Protein AF-A0A1H6M0Y7-F1 (afdb_monomer)

Foldseek 3Di:
DDKDKDWDDDPNHTPDIWIKDKDFDKDADCDPDPVCCVVPVRRIDTPDMDMDIDDDD

Mean predicted aligned error: 4.03 Å

Solvent-accessible surface area (backbone atoms only — not comparable to full-atom values): 3606 Å² total; per-residue (Å²): 120,49,74,52,74,50,75,43,67,53,98,90,38,84,71,48,77,48,43,37,40,33,48,68,44,73,45,78,48,80,54,90,48,76,67,49,35,72,78,36,71,76,15,75,43,80,78,42,78,50,72,48,73,63,76,85,128

Structure (mmCIF, N/CA/C/O backbone):
data_AF-A0A1H6M0Y7-F1
#
_entry.id   AF-A0A1H6M0Y7-F1
#
loop_
_atom_site.group_PDB
_atom_site.id
_atom_site.type_symbol
_atom_site.label_atom_id
_atom_site.label_alt_id
_atom_site.label_comp_id
_atom_site.label_asym_id
_atom_site.label_entity_id
_atom_site.label_seq_id
_atom_site.pdbx_PDB_ins_code
_atom_site.Cartn_x
_atom_site.Car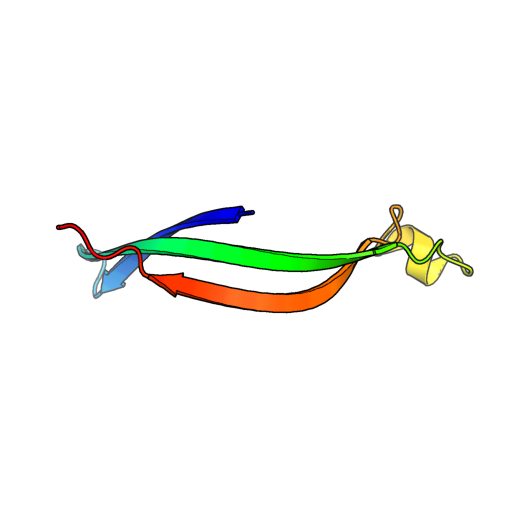tn_y
_atom_site.Cartn_z
_atom_site.occupancy
_atom_site.B_iso_or_equiv
_atom_site.auth_seq_id
_atom_site.auth_comp_id
_atom_site.auth_asym_id
_atom_site.auth_atom_id
_atom_site.pdbx_PDB_model_num
ATOM 1 N N . ARG A 1 1 ? -6.118 3.016 -4.135 1.00 92.38 1 ARG A N 1
ATOM 2 C CA . ARG A 1 1 ? -6.373 3.390 -2.723 1.00 92.38 1 ARG A CA 1
ATOM 3 C C . ARG A 1 1 ? -6.246 2.135 -1.886 1.00 92.38 1 ARG A C 1
ATOM 5 O O . ARG A 1 1 ? -6.781 1.113 -2.294 1.00 92.38 1 ARG A O 1
ATOM 12 N N . VAL A 1 2 ? -5.535 2.211 -0.771 1.00 97.19 2 VAL A N 1
ATOM 13 C CA . VAL A 1 2 ? -5.377 1.108 0.182 1.00 97.19 2 VAL A CA 1
ATOM 14 C C . VAL A 1 2 ? -6.061 1.520 1.478 1.00 97.19 2 VAL A C 1
ATOM 16 O O . VAL A 1 2 ? -6.019 2.694 1.838 1.00 97.19 2 VAL A O 1
ATOM 19 N N . ALA A 1 3 ? -6.727 0.586 2.145 1.00 97.31 3 ALA A N 1
ATOM 20 C CA . ALA A 1 3 ? -7.319 0.799 3.458 1.00 97.31 3 ALA A CA 1
ATOM 21 C C . ALA A 1 3 ? -6.880 -0.342 4.373 1.00 97.31 3 ALA A C 1
ATOM 23 O O . ALA A 1 3 ? -6.850 -1.494 3.938 1.00 97.31 3 ALA A O 1
ATOM 24 N N . TRP A 1 4 ? -6.529 -0.020 5.612 1.00 97.75 4 TRP A N 1
ATOM 25 C CA . TRP A 1 4 ? -6.130 -1.010 6.606 1.00 97.75 4 TRP A CA 1
ATOM 26 C C . TRP A 1 4 ? -6.583 -0.594 8.004 1.00 97.75 4 TRP A C 1
ATOM 28 O O . TRP A 1 4 ? -7.012 0.538 8.240 1.00 97.75 4 TRP A O 1
ATOM 38 N N . THR A 1 5 ? -6.525 -1.549 8.924 1.00 97.00 5 THR A N 1
ATOM 39 C CA . THR A 1 5 ? -6.828 -1.345 10.338 1.00 97.00 5 THR A CA 1
ATOM 40 C C . THR A 1 5 ? -5.604 -1.728 11.150 1.00 97.00 5 THR A C 1
ATOM 42 O O . THR A 1 5 ? -5.114 -2.849 11.027 1.00 97.00 5 THR A O 1
ATOM 45 N N . GLU A 1 6 ? -5.124 -0.811 11.980 1.00 96.81 6 GLU A N 1
ATOM 46 C CA . GLU A 1 6 ? -4.041 -1.047 12.929 1.00 96.81 6 GLU A CA 1
ATOM 47 C C . GLU A 1 6 ? -4.624 -1.339 14.304 1.00 96.81 6 GLU A C 1
ATOM 49 O O . GLU A 1 6 ? -5.569 -0.687 14.745 1.00 96.81 6 GLU A O 1
ATOM 54 N N . ARG A 1 7 ? -4.071 -2.350 14.976 1.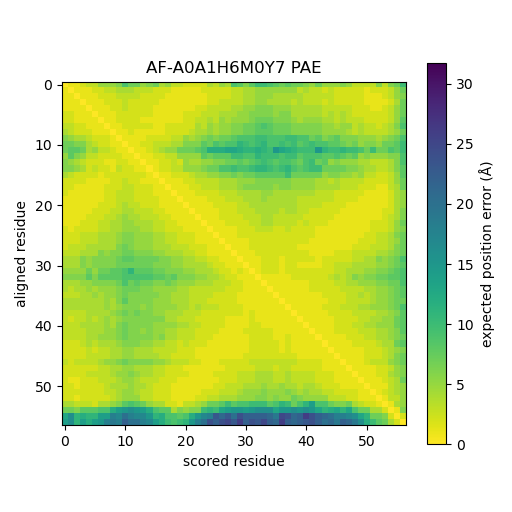00 96.44 7 ARG A N 1
ATOM 55 C CA . ARG A 1 7 ? -4.418 -2.707 16.352 1.00 96.44 7 ARG A CA 1
ATOM 56 C C . ARG A 1 7 ? -3.162 -2.617 17.196 1.00 96.44 7 ARG A C 1
ATOM 58 O O . ARG A 1 7 ? -2.201 -3.337 16.932 1.00 96.44 7 ARG A O 1
ATOM 65 N N . HIS A 1 8 ? -3.183 -1.747 18.193 1.00 95.75 8 HIS A N 1
ATOM 66 C CA . HIS A 1 8 ? -2.065 -1.553 19.105 1.00 95.75 8 HIS A CA 1
ATOM 67 C C . HIS A 1 8 ? -2.330 -2.361 20.365 1.00 95.75 8 HIS A C 1
ATOM 69 O O . HIS A 1 8 ? -3.411 -2.263 20.944 1.00 95.75 8 HIS A O 1
ATOM 75 N N . PHE A 1 9 ? -1.354 -3.163 20.780 1.00 96.44 9 PHE A N 1
ATOM 76 C CA . PHE A 1 9 ? -1.440 -3.968 21.991 1.00 96.44 9 PHE A CA 1
ATOM 77 C C . PHE A 1 9 ? -0.372 -3.519 22.985 1.00 96.44 9 PHE A C 1
ATOM 79 O O . PHE A 1 9 ? 0.803 -3.442 22.636 1.00 96.44 9 PHE A O 1
ATOM 86 N N . GLU A 1 10 ? -0.776 -3.274 24.226 1.00 96.19 10 GLU A N 1
ATOM 87 C CA . GLU A 1 10 ? 0.103 -2.938 25.345 1.00 96.19 10 GLU A CA 1
ATOM 88 C C . GLU A 1 10 ? -0.109 -3.966 26.453 1.00 96.19 10 GLU A C 1
ATOM 90 O O . GLU A 1 10 ? -1.241 -4.274 26.821 1.00 96.19 10 GLU A O 1
ATOM 95 N N . ASN A 1 11 ? 0.980 -4.557 26.955 1.00 95.62 11 ASN A N 1
ATOM 96 C CA . ASN A 1 11 ? 0.936 -5.610 27.980 1.00 95.62 11 ASN A CA 1
ATOM 97 C C . AS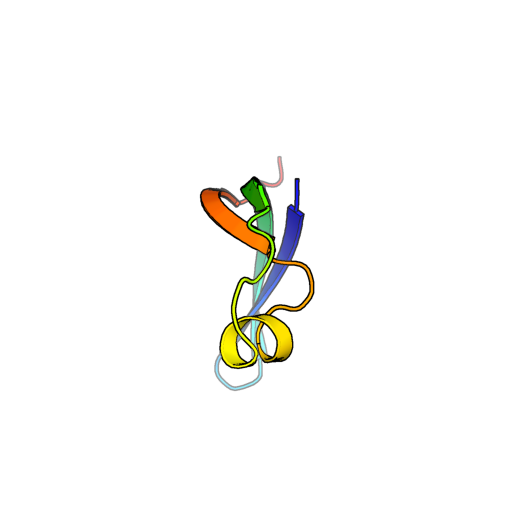N A 1 11 ? -0.006 -6.786 27.628 1.00 95.62 11 ASN A C 1
ATOM 99 O O . ASN A 1 11 ? -0.640 -7.375 28.499 1.00 95.62 11 ASN A O 1
ATOM 103 N N . GLY A 1 12 ? -0.118 -7.119 26.337 1.00 93.81 12 GLY A N 1
ATOM 104 C CA . GLY A 1 12 ? -0.989 -8.191 25.839 1.00 93.81 12 GLY A CA 1
ATOM 105 C C . GLY A 1 12 ? -2.476 -7.829 25.739 1.00 93.81 12 GLY A C 1
ATOM 106 O O . GLY A 1 12 ? -3.268 -8.661 25.303 1.00 93.81 12 GLY A O 1
ATOM 107 N N . GLN A 1 13 ? -2.865 -6.602 26.093 1.00 94.75 13 GLN A N 1
ATOM 108 C CA . GLN A 1 13 ? -4.231 -6.097 25.958 1.00 94.75 13 GLN A CA 1
ATOM 109 C C . GLN A 1 13 ? -4.343 -5.118 24.789 1.00 94.75 13 GLN A C 1
ATOM 111 O O . GLN A 1 13 ? -3.392 -4.411 24.465 1.00 94.75 13 GLN A O 1
ATOM 116 N N . LEU A 1 14 ? -5.506 -5.086 24.132 1.00 95.00 14 LEU A N 1
ATOM 117 C CA . LEU A 1 14 ? -5.773 -4.151 23.039 1.00 95.00 14 LEU A CA 1
ATOM 118 C C . LEU A 1 14 ? -5.874 -2.723 23.601 1.00 95.00 14 LEU A C 1
ATOM 120 O O . LEU A 1 14 ? -6.800 -2.426 24.349 1.00 95.00 14 LEU A O 1
ATOM 124 N N . SER A 1 15 ? -4.930 -1.863 23.219 1.00 95.62 15 SER A N 1
ATOM 125 C CA . SER A 1 15 ? -4.839 -0.451 23.618 1.00 95.62 15 SER A CA 1
ATOM 126 C C . SER A 1 15 ? -5.650 0.446 22.675 1.00 95.62 15 SER A C 1
ATOM 128 O O . SER A 1 15 ? -6.449 1.270 23.118 1.00 95.62 15 SER A O 1
ATOM 130 N N . SER A 1 16 ? -5.531 0.245 21.356 1.00 94.31 16 SER A N 1
ATOM 131 C CA . SE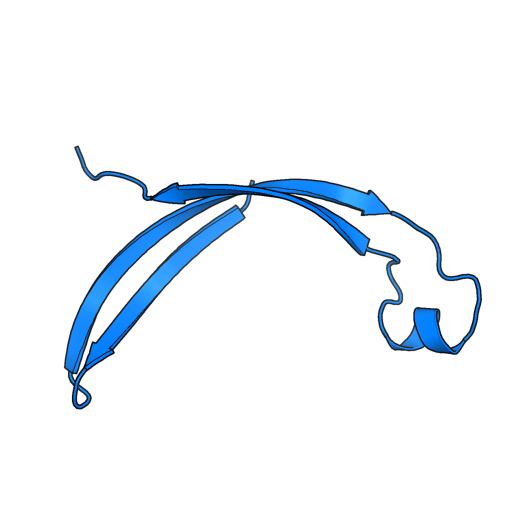R A 1 16 ? -6.285 1.027 20.370 1.00 94.31 16 SER A CA 1
ATOM 132 C C . SER A 1 16 ? -6.551 0.261 19.075 1.00 94.31 16 SER A C 1
ATOM 134 O O . SER A 1 16 ? -5.885 -0.722 18.741 1.00 94.31 16 SER A O 1
ATOM 136 N N . THR A 1 17 ? -7.569 0.708 18.338 1.00 95.88 17 THR A N 1
ATOM 137 C CA . THR A 1 17 ? -7.823 0.294 16.956 1.00 95.88 17 THR A CA 1
ATOM 138 C C . THR A 1 17 ? -7.997 1.535 16.095 1.00 95.88 17 THR A C 1
ATOM 140 O O . THR A 1 17 ? -8.832 2.391 16.389 1.00 95.88 17 THR A O 1
ATOM 143 N N . GLU A 1 18 ? -7.215 1.629 15.027 1.00 96.06 18 GLU A N 1
ATOM 144 C CA . GLU A 1 18 ? -7.186 2.782 14.134 1.00 96.06 18 GLU A CA 1
ATOM 145 C C . GLU A 1 18 ? -7.445 2.329 12.705 1.00 96.06 18 GLU A C 1
ATOM 147 O O . GLU A 1 18 ? -6.974 1.277 12.274 1.00 96.06 18 GLU A O 1
ATOM 152 N N . ARG A 1 19 ? -8.223 3.110 11.957 1.00 96.62 19 ARG A N 1
ATOM 153 C CA . ARG A 1 19 ? -8.485 2.840 10.548 1.00 96.62 19 ARG A CA 1
ATOM 154 C C . ARG A 1 19 ? -7.789 3.890 9.708 1.00 96.62 19 ARG A C 1
ATOM 156 O O . ARG A 1 19 ? -7.907 5.082 9.976 1.00 96.62 19 ARG A O 1
ATOM 163 N N . TRP A 1 20 ? -7.081 3.431 8.691 1.00 97.31 20 TRP A N 1
ATOM 164 C CA . TRP A 1 20 ? -6.229 4.266 7.865 1.00 97.31 20 TRP A CA 1
ATOM 165 C C . TRP A 1 20 ? -6.534 4.060 6.398 1.00 97.31 20 TRP A C 1
ATOM 167 O O . TRP A 1 20 ? -6.904 2.965 5.958 1.00 97.31 20 TRP A O 1
ATOM 177 N N . THR A 1 21 ? -6.339 5.123 5.625 1.00 97.62 21 THR A N 1
ATOM 178 C CA . THR A 1 21 ? -6.421 5.060 4.169 1.00 97.62 21 THR A CA 1
ATOM 179 C C . THR A 1 21 ? -5.210 5.710 3.547 1.00 97.62 21 THR A C 1
ATOM 181 O O . THR A 1 21 ? -4.751 6.744 4.021 1.00 97.62 21 THR A O 1
ATOM 184 N N . ALA A 1 22 ? -4.709 5.108 2.472 1.00 98.00 22 ALA A N 1
ATOM 185 C CA . ALA A 1 22 ? -3.575 5.607 1.719 1.00 98.00 22 ALA A CA 1
ATOM 186 C C . ALA A 1 22 ? -3.896 5.750 0.233 1.00 98.00 22 ALA A C 1
ATOM 188 O O . ALA A 1 22 ? -4.592 4.930 -0.389 1.00 98.00 22 ALA A O 1
ATOM 189 N N . ILE A 1 23 ? -3.296 6.778 -0.348 1.00 97.75 23 ILE A N 1
ATOM 190 C CA . ILE A 1 23 ? -3.121 6.946 -1.783 1.00 97.75 23 ILE A CA 1
ATOM 191 C C . ILE A 1 23 ? -1.636 6.727 -2.072 1.00 97.75 23 ILE A C 1
ATOM 193 O O . ILE A 1 23 ? -0.770 7.308 -1.418 1.00 97.75 23 ILE A O 1
ATOM 197 N N . LEU A 1 24 ? -1.355 5.847 -3.033 1.00 97.75 24 LEU A N 1
ATOM 198 C CA . LEU A 1 24 ? -0.003 5.480 -3.430 1.00 97.75 24 LEU A CA 1
ATOM 199 C C . LEU A 1 24 ? 0.200 5.866 -4.889 1.00 97.75 24 LEU A C 1
ATOM 201 O O . LEU A 1 24 ? -0.651 5.571 -5.732 1.00 97.75 24 LEU A O 1
ATOM 205 N N . THR A 1 25 ? 1.355 6.450 -5.179 1.00 98.25 25 THR A N 1
ATOM 206 C CA . THR A 1 25 ? 1.868 6.582 -6.540 1.00 98.25 25 THR A CA 1
ATOM 207 C C . THR A 1 25 ? 2.791 5.405 -6.799 1.00 98.25 25 THR A C 1
ATOM 209 O O . THR A 1 25 ? 3.843 5.285 -6.168 1.00 98.25 25 THR A O 1
ATOM 212 N N . ILE A 1 26 ? 2.392 4.535 -7.722 1.00 97.56 26 ILE 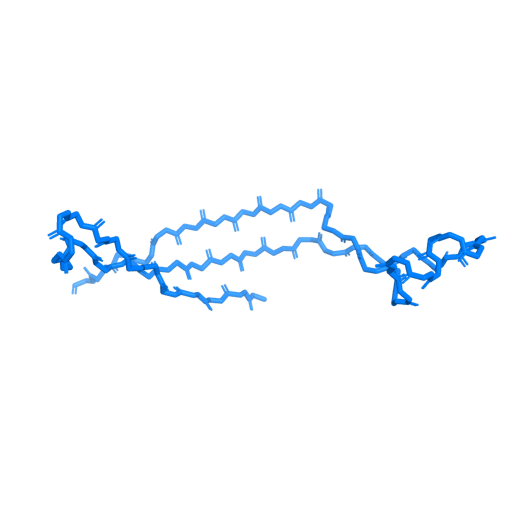A N 1
ATOM 213 C CA . ILE A 1 26 ? 3.137 3.331 -8.086 1.00 97.56 26 ILE A CA 1
ATOM 214 C C . ILE A 1 26 ? 3.811 3.552 -9.436 1.00 97.56 26 ILE A C 1
ATOM 216 O O . ILE A 1 26 ? 3.200 4.089 -10.358 1.00 97.56 26 ILE A O 1
ATOM 220 N N . VAL A 1 27 ? 5.057 3.101 -9.553 1.00 98.19 27 VAL A N 1
ATOM 221 C CA . VAL A 1 27 ? 5.779 3.027 -10.824 1.00 98.19 27 VAL A CA 1
ATOM 222 C C . VAL A 1 27 ? 6.104 1.567 -11.108 1.00 98.19 27 VAL A C 1
ATOM 224 O O . VAL A 1 27 ? 6.526 0.833 -10.213 1.00 98.19 27 VAL A O 1
ATOM 227 N N . ILE A 1 28 ? 5.915 1.156 -12.361 1.00 97.88 28 ILE A N 1
ATOM 228 C CA . ILE A 1 28 ? 6.329 -0.158 -12.848 1.00 97.88 28 ILE A CA 1
ATOM 229 C C . ILE A 1 28 ? 7.664 -0.003 -13.569 1.00 97.88 28 ILE A C 1
ATOM 231 O O . ILE A 1 28 ? 7.762 0.708 -14.569 1.00 97.88 28 ILE A O 1
ATOM 235 N N . GLN A 1 29 ? 8.693 -0.667 -13.058 1.00 97.50 29 GLN A N 1
ATOM 236 C CA . GLN A 1 29 ? 10.019 -0.726 -13.660 1.00 97.50 29 GLN A CA 1
ATOM 237 C C . GLN A 1 29 ? 10.372 -2.194 -13.909 1.00 97.50 29 GLN A C 1
ATOM 239 O O . GLN A 1 29 ? 10.734 -2.894 -12.962 1.00 97.50 29 GLN A O 1
ATOM 244 N N . PRO A 1 30 ? 10.269 -2.680 -15.162 1.00 96.38 30 PRO A N 1
ATOM 245 C CA . PRO A 1 30 ? 10.621 -4.056 -15.487 1.00 96.38 30 PRO A CA 1
ATOM 246 C C . PRO A 1 30 ? 12.053 -4.379 -15.027 1.00 96.38 30 PRO A C 1
ATOM 248 O O . PRO A 1 30 ? 12.967 -3.596 -15.322 1.00 96.38 30 PRO A O 1
ATOM 251 N N . PRO A 1 31 ? 12.271 -5.495 -14.307 1.00 97.19 31 PRO A N 1
ATOM 252 C CA . PRO A 1 31 ? 13.595 -5.854 -13.820 1.00 97.19 31 PRO A CA 1
ATOM 253 C C . PRO A 1 31 ? 14.539 -6.115 -14.998 1.00 97.19 31 PRO A C 1
ATOM 255 O O . PRO A 1 31 ? 14.165 -6.738 -15.989 1.00 97.19 31 PRO A O 1
ATOM 258 N N . ARG A 1 32 ? 15.776 -5.621 -14.888 1.00 97.00 32 ARG A N 1
ATOM 259 C CA . ARG A 1 32 ? 16.797 -5.701 -15.952 1.00 97.00 32 ARG A CA 1
ATOM 260 C C . ARG A 1 32 ? 17.935 -6.667 -15.634 1.00 97.00 32 ARG A C 1
ATOM 262 O O . ARG A 1 32 ? 18.843 -6.832 -16.439 1.00 97.00 32 ARG A O 1
ATOM 269 N N . ASP A 1 33 ? 17.889 -7.283 -14.460 1.00 97.94 33 ASP A N 1
ATOM 270 C CA . ASP A 1 33 ? 18.902 -8.194 -13.951 1.00 97.94 33 ASP A CA 1
ATOM 271 C C . ASP A 1 33 ? 18.249 -9.282 -13.079 1.00 97.94 33 ASP A C 1
ATOM 273 O O . ASP A 1 33 ? 17.119 -9.141 -12.595 1.00 97.94 33 ASP A O 1
ATOM 277 N N . ALA A 1 34 ? 18.953 -10.404 -12.918 1.00 97.81 34 ALA A N 1
ATOM 278 C CA . ALA A 1 34 ? 18.435 -11.586 -12.230 1.00 97.81 34 ALA A CA 1
ATOM 279 C C . ALA A 1 34 ? 18.236 -11.371 -10.721 1.00 97.81 34 ALA A C 1
ATOM 281 O O . ALA A 1 34 ? 17.472 -12.096 -10.083 1.00 97.81 34 ALA A O 1
ATOM 282 N N . GLU A 1 35 ? 18.927 -10.404 -10.122 1.00 97.69 35 GLU A N 1
ATOM 283 C CA . GLU A 1 35 ? 18.763 -10.084 -8.708 1.00 97.69 35 GLU A CA 1
ATOM 284 C C . GLU A 1 35 ? 17.433 -9.366 -8.472 1.00 97.69 35 GLU A C 1
ATOM 286 O O . GLU A 1 35 ? 16.615 -9.828 -7.673 1.00 97.69 35 GLU A O 1
ATOM 291 N N . ARG A 1 36 ? 17.158 -8.310 -9.245 1.00 96.88 36 ARG A N 1
ATOM 292 C CA . ARG A 1 36 ? 15.898 -7.565 -9.172 1.00 96.88 36 ARG A CA 1
ATOM 293 C C . ARG A 1 36 ? 14.697 -8.408 -9.569 1.00 96.88 36 ARG A C 1
ATOM 295 O O . ARG A 1 36 ? 13.662 -8.296 -8.921 1.00 96.88 36 ARG A O 1
ATOM 302 N N . LEU A 1 37 ? 14.831 -9.282 -10.570 1.00 97.75 37 LEU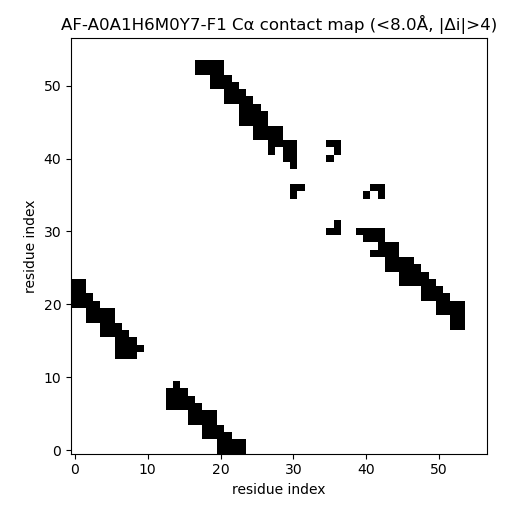 A N 1
ATOM 303 C CA . LEU A 1 37 ? 13.755 -10.202 -10.954 1.00 97.75 37 LEU A CA 1
ATOM 304 C C . LEU A 1 37 ? 13.368 -11.140 -9.799 1.00 97.75 37 LEU A C 1
ATOM 306 O O . LEU A 1 37 ? 12.185 -11.395 -9.594 1.00 97.75 37 LEU A O 1
ATOM 310 N N . ARG A 1 38 ? 14.343 -11.633 -9.025 1.00 97.75 38 ARG A N 1
ATOM 311 C CA . ARG A 1 38 ? 14.071 -12.507 -7.872 1.00 97.75 38 ARG A CA 1
ATOM 312 C C . ARG A 1 38 ? 13.421 -11.759 -6.711 1.00 97.75 38 ARG A C 1
ATOM 314 O O . ARG A 1 38 ? 12.532 -12.308 -6.072 1.00 97.75 38 ARG A O 1
ATOM 321 N N . ALA A 1 39 ? 13.862 -10.533 -6.434 1.00 97.50 39 ALA A N 1
ATOM 322 C CA . ALA A 1 39 ? 13.346 -9.744 -5.316 1.00 97.50 39 ALA A CA 1
ATOM 323 C C . ALA A 1 39 ? 11.977 -9.100 -5.610 1.00 97.50 39 ALA A C 1
ATOM 325 O O . ALA A 1 39 ? 11.153 -8.960 -4.710 1.00 97.50 39 ALA A O 1
ATOM 326 N N . ASN A 1 40 ? 11.736 -8.693 -6.858 1.00 97.75 40 ASN A N 1
ATOM 327 C CA . ASN A 1 40 ? 10.526 -7.998 -7.287 1.00 97.75 40 ASN A CA 1
ATOM 328 C C . ASN A 1 40 ? 10.188 -8.361 -8.745 1.00 97.75 40 ASN A C 1
ATOM 330 O O . ASN A 1 40 ? 10.445 -7.574 -9.662 1.00 97.75 40 ASN A O 1
ATOM 334 N N . PRO A 1 41 ? 9.599 -9.544 -8.986 1.00 97.75 41 PRO A N 1
ATOM 335 C CA . PRO A 1 41 ? 9.354 -10.035 -10.341 1.00 97.75 41 PRO A CA 1
ATOM 336 C C . PRO A 1 41 ? 8.385 -9.163 -11.144 1.00 97.75 41 PRO A C 1
ATOM 338 O O . PRO A 1 41 ? 8.437 -9.145 -12.370 1.00 97.75 41 PRO A O 1
ATOM 341 N N . LEU A 1 42 ? 7.518 -8.418 -10.457 1.00 97.94 42 LEU A N 1
ATOM 342 C CA . LEU A 1 42 ? 6.548 -7.521 -11.080 1.00 97.94 42 LEU A CA 1
ATOM 343 C C . LEU A 1 42 ? 7.111 -6.117 -11.337 1.00 97.94 42 LEU A C 1
ATOM 345 O O . LEU A 1 42 ? 6.466 -5.317 -12.011 1.00 97.94 42 LEU A O 1
ATOM 349 N N . GLY A 1 43 ? 8.289 -5.794 -10.793 1.00 97.75 43 GLY A N 1
ATOM 350 C CA . GLY A 1 43 ? 8.886 -4.470 -10.934 1.00 97.75 43 GLY A CA 1
ATOM 351 C C . GLY A 1 43 ? 8.049 -3.352 -10.306 1.00 97.75 43 GLY A C 1
ATOM 352 O O . GLY A 1 43 ? 8.054 -2.233 -10.812 1.00 97.75 43 GLY A O 1
ATOM 353 N N . ILE A 1 44 ? 7.282 -3.639 -9.251 1.00 98.00 44 ILE A N 1
ATOM 354 C CA . ILE A 1 44 ? 6.390 -2.665 -8.608 1.00 98.00 44 ILE A CA 1
ATOM 355 C C . ILE A 1 44 ? 7.171 -1.859 -7.572 1.00 98.00 44 ILE A C 1
ATOM 357 O O . ILE A 1 44 ? 7.722 -2.434 -6.635 1.00 98.00 44 ILE A O 1
ATOM 361 N N . TYR A 1 45 ? 7.173 -0.534 -7.698 1.00 97.62 45 TYR A N 1
ATOM 362 C CA . TYR A 1 45 ? 7.806 0.375 -6.742 1.00 97.62 45 TYR A CA 1
ATOM 363 C C . TYR A 1 45 ? 6.822 1.447 -6.274 1.00 97.62 45 TYR A C 1
ATOM 365 O O . TYR A 1 45 ? 6.011 1.947 -7.055 1.00 97.62 45 TYR A O 1
ATOM 373 N N . VAL A 1 46 ? 6.913 1.831 -5.000 1.00 97.88 46 VAL A N 1
ATOM 374 C CA . VAL A 1 46 ? 6.168 2.969 -4.445 1.00 97.88 46 VAL A CA 1
ATOM 375 C C . VAL A 1 46 ? 7.030 4.219 -4.588 1.00 97.88 46 VAL A C 1
ATOM 377 O O . VAL A 1 46 ? 8.096 4.308 -3.989 1.00 97.88 46 VAL A O 1
ATOM 380 N N . ASN A 1 47 ? 6.571 5.176 -5.390 1.00 97.94 47 ASN A N 1
ATOM 381 C CA . ASN A 1 47 ? 7.268 6.441 -5.630 1.00 97.94 47 ASN A CA 1
ATOM 382 C C . ASN A 1 47 ? 6.792 7.559 -4.693 1.00 97.94 47 ASN A C 1
ATOM 384 O O . ASN A 1 47 ? 7.553 8.457 -4.357 1.00 97.94 47 ASN A O 1
ATOM 388 N N . ALA A 1 48 ? 5.526 7.512 -4.275 1.00 97.88 48 ALA A N 1
ATOM 389 C CA . ALA A 1 48 ? 4.991 8.411 -3.262 1.00 97.88 48 ALA A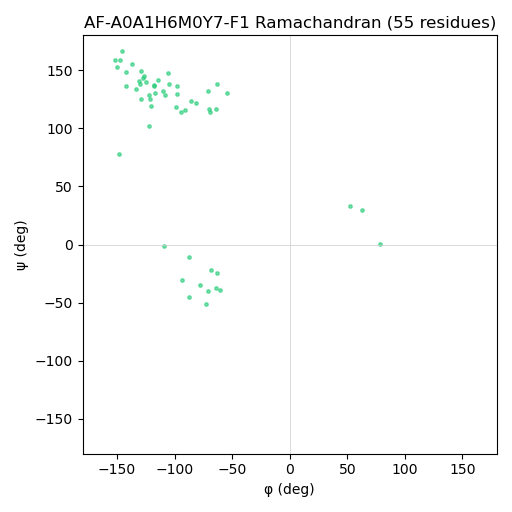 CA 1
ATOM 390 C C . ALA A 1 48 ? 3.877 7.726 -2.477 1.00 97.88 48 ALA A C 1
ATOM 392 O O . ALA A 1 48 ? 3.172 6.855 -2.997 1.00 97.88 48 ALA A O 1
ATOM 393 N N . ILE A 1 49 ? 3.703 8.160 -1.236 1.00 97.62 49 ILE A N 1
ATOM 394 C CA . ILE A 1 49 ? 2.635 7.693 -0.371 1.00 97.62 49 ILE A CA 1
ATOM 395 C C . ILE A 1 49 ? 2.108 8.851 0.472 1.00 97.62 49 ILE A C 1
ATOM 397 O O . ILE A 1 49 ? 2.869 9.662 0.992 1.00 97.62 49 ILE A O 1
ATOM 401 N N . SER A 1 50 ? 0.788 8.924 0.582 1.00 97.81 50 SER A N 1
ATOM 402 C CA . SER A 1 50 ? 0.085 9.802 1.509 1.00 97.81 50 SER A CA 1
ATOM 403 C C . SER A 1 50 ? -0.99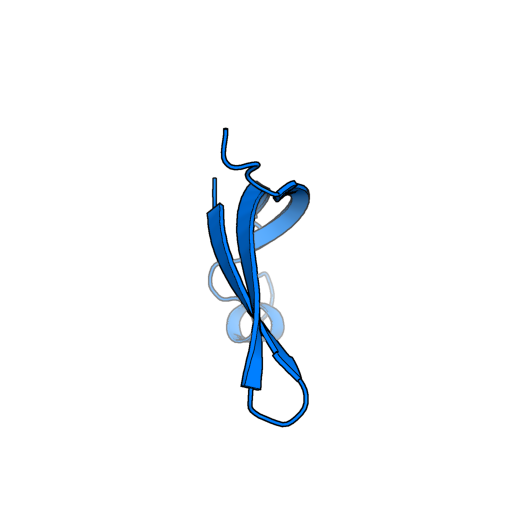4 8.984 2.198 1.00 97.81 50 SER A C 1
ATOM 405 O O . SER A 1 50 ? -1.715 8.235 1.532 1.00 97.81 50 SER A O 1
ATOM 407 N N . TRP A 1 51 ? -1.096 9.106 3.517 1.00 97.56 51 TRP A N 1
ATOM 408 C CA . TRP A 1 51 ? -2.126 8.439 4.296 1.00 97.56 51 TRP A CA 1
ATOM 409 C C . TRP A 1 51 ? -2.732 9.361 5.339 1.00 97.56 51 TRP A C 1
ATOM 411 O O . TRP A 1 51 ? -2.107 10.313 5.803 1.00 97.56 51 TRP A O 1
ATOM 421 N N . SER A 1 52 ? -3.961 9.045 5.720 1.00 96.94 52 SER A N 1
ATOM 422 C CA . SER A 1 52 ? -4.674 9.721 6.793 1.00 96.94 52 SER A CA 1
ATOM 423 C C . SER A 1 52 ? -5.497 8.726 7.597 1.00 96.94 52 SER A C 1
ATOM 425 O O . SER A 1 52 ? -5.968 7.703 7.079 1.00 96.94 52 SER A O 1
ATOM 427 N N . ARG A 1 53 ? -5.645 9.033 8.887 1.00 95.62 53 ARG A N 1
ATOM 428 C CA . ARG A 1 53 ? -6.537 8.307 9.785 1.00 95.62 53 ARG A CA 1
ATOM 429 C C . ARG A 1 53 ? -7.972 8.647 9.406 1.00 95.62 53 ARG A C 1
ATOM 431 O O . ARG A 1 53 ? -8.309 9.818 9.242 1.00 95.62 53 ARG A O 1
ATOM 438 N N . GLU A 1 54 ? -8.814 7.633 9.271 1.00 93.12 54 GLU A N 1
ATOM 439 C CA . GLU A 1 54 ? -10.253 7.836 9.171 1.00 93.12 54 GLU A CA 1
ATOM 440 C C . GLU A 1 54 ? -10.757 8.307 10.544 1.00 93.12 54 GLU A C 1
ATOM 442 O O . GLU A 1 54 ? -10.639 7.591 11.541 1.00 93.12 54 GLU A O 1
ATOM 447 N N . MET A 1 55 ? -11.288 9.527 10.617 1.00 83.38 55 MET A N 1
ATOM 448 C CA . MET A 1 55 ? -12.011 9.992 11.798 1.00 83.38 55 MET A CA 1
ATOM 449 C C . MET A 1 55 ? -13.439 9.451 11.720 1.00 83.38 55 MET A C 1
ATOM 451 O O . MET A 1 55 ? -14.143 9.708 10.743 1.00 83.38 55 MET A O 1
ATOM 455 N N . SER A 1 56 ? -13.855 8.685 12.728 1.00 64.94 56 SER A N 1
ATOM 456 C CA . SER A 1 56 ? -15.268 8.361 12.928 1.00 64.94 56 SER A CA 1
ATOM 457 C C . SER A 1 56 ? -16.010 9.664 13.226 1.00 64.94 56 SER A C 1
ATOM 459 O O . SER A 1 56 ? -15.674 10.325 14.210 1.00 64.94 56 SER A O 1
ATOM 461 N N . GLN A 1 57 ? -16.943 10.049 12.350 1.00 53.53 57 GLN A N 1
ATOM 462 C CA . GLN A 1 57 ? -17.929 11.093 12.652 1.00 53.53 57 GLN A CA 1
ATOM 463 C C . GLN A 1 57 ? -18.846 10.654 13.790 1.00 53.53 57 GLN A C 1
ATOM 465 O O . GLN A 1 57 ? -19.124 9.434 13.870 1.00 53.53 57 GLN A O 1
#

Organism: NCBI:txid65735

Secondary structure (DSSP, 8-state):
-EEEEEEEEETTEEEEEEEEEEEEEEEE----SHHHHHH-TT-EEEEEEEEEEPPP-

Nearest PDB structures (foldseek):
  2cc3-assembly1_B  TM=8.117E-01  e=8.496E-02  Agrobacterium tumefaciens
  5jbs-assembly1_C  TM=6.210E-01  e=2.662E-01  Brucella suis 1330
  5jbs-assemb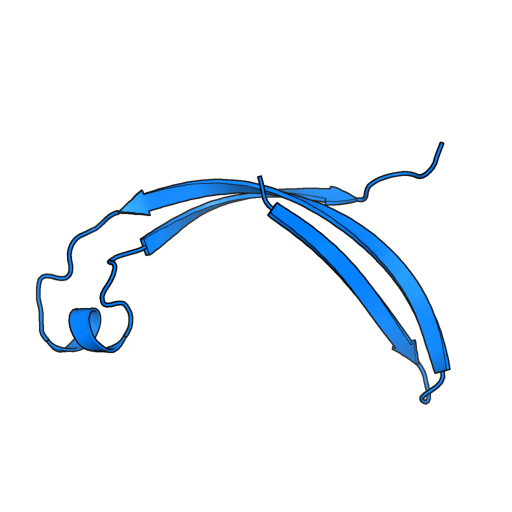ly1_B  TM=7.003E-01  e=5.349E-01  Brucella suis 1330
  5jbs-assembly1_D  TM=6.422E-01  e=6.470E-01  Brucella suis 1330
  5jbs-assembly1_A  TM=5.977E-01  e=4.422E-01  Brucella suis 1330

Radius of gyration: 16.9 Å; Cα contacts (8 Å, |Δi|>4): 94; chains: 1; bounding box: 37×24×44 Å

Sequence (57 aa):
RVAWTERHFENGQLSSTERWTAILTIVIQPPRDAERLRANPLGIYVNAISWSREMSQ

pLDDT: mean 95.33, std 7.3, range [53.53, 98.25]

InterPro domains:
  IPR007430 Bacterial virulence protein VirB8-like [PF04335] (2-54)
  IPR032710 NTF2-like domain superfamily [SSF54427] (2-56)
  IPR035658 Conjugal transfer protein TrbF [cd16425] (1-53)